Protein AF-A0A0Q6SA08-F1 (afdb_monomer)

Structure (mmCIF, N/CA/C/O backbone):
data_AF-A0A0Q6SA08-F1
#
_entry.id   AF-A0A0Q6SA08-F1
#
loop_
_atom_site.group_PDB
_atom_site.id
_atom_site.type_symbol
_atom_site.label_atom_id
_atom_site.label_alt_id
_atom_site.label_comp_id
_atom_site.label_asym_id
_atom_site.label_entity_id
_atom_site.label_seq_id
_atom_site.pdbx_PDB_ins_code
_atom_site.Cartn_x
_atom_site.Cartn_y
_atom_site.Cartn_z
_atom_site.occupancy
_atom_site.B_iso_or_equiv
_atom_site.auth_seq_i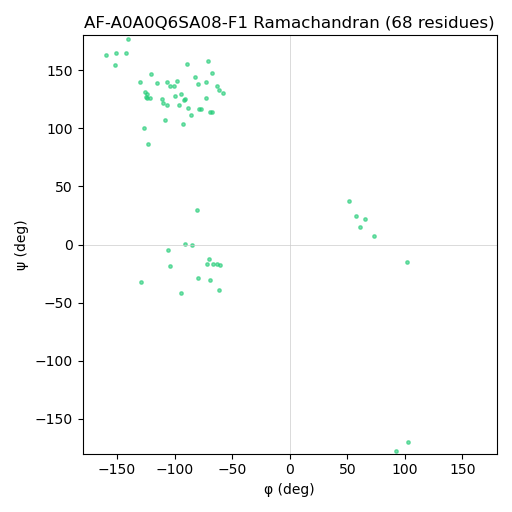d
_atom_site.auth_comp_id
_atom_site.auth_asym_id
_atom_site.auth_atom_id
_atom_site.pdbx_PDB_model_num
ATOM 1 N N . MET A 1 1 ? 4.510 -8.606 0.209 1.00 82.56 1 MET A N 1
ATOM 2 C CA . MET A 1 1 ? 3.109 -8.625 0.694 1.00 82.56 1 MET A CA 1
ATOM 3 C C . MET A 1 1 ? 2.989 -7.613 1.825 1.00 82.56 1 MET A C 1
ATOM 5 O O . MET A 1 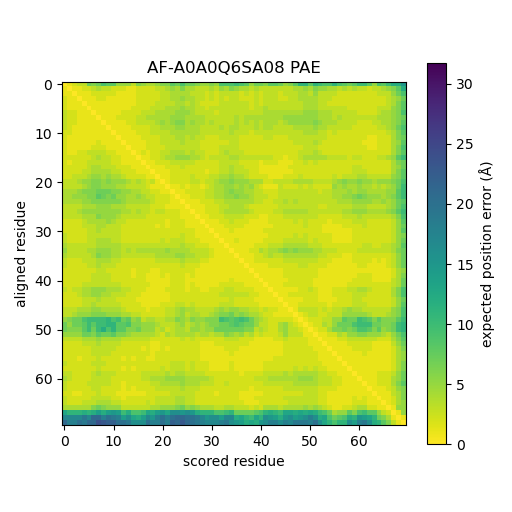1 ? 3.967 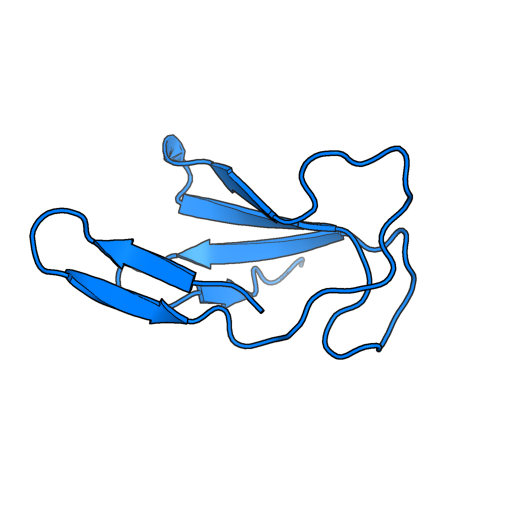-7.454 2.546 1.00 82.56 1 MET A O 1
ATOM 9 N N . GLY A 1 2 ? 1.859 -6.913 1.957 1.00 89.94 2 GLY A N 1
ATOM 10 C CA . GLY A 1 2 ? 1.665 -5.864 2.968 1.00 89.94 2 GLY A CA 1
ATOM 11 C C . GLY A 1 2 ? 0.250 -5.859 3.551 1.00 89.94 2 GLY A C 1
ATOM 12 O O . GLY A 1 2 ?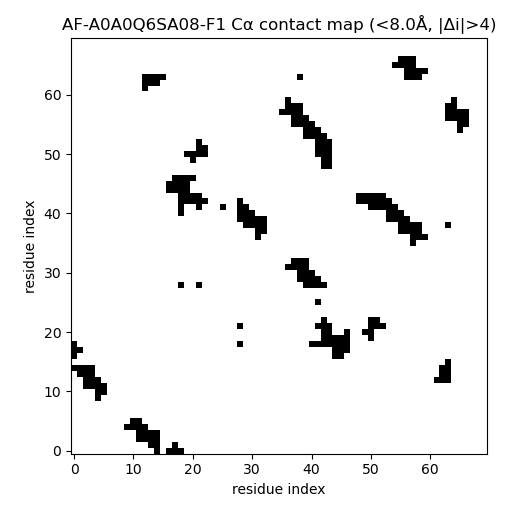 -0.659 -6.478 2.998 1.00 89.94 2 GLY A O 1
ATOM 13 N N . ALA A 1 3 ? 0.068 -5.168 4.675 1.00 93.94 3 ALA A N 1
ATOM 14 C CA . ALA A 1 3 ? -1.224 -5.002 5.335 1.00 93.94 3 ALA A CA 1
ATOM 15 C C . ALA A 1 3 ? -1.274 -3.684 6.117 1.00 93.94 3 ALA A C 1
ATOM 17 O O . ALA A 1 3 ? -0.242 -3.187 6.569 1.00 93.94 3 ALA A O 1
ATOM 18 N N . ALA A 1 4 ? -2.480 -3.158 6.316 1.00 92.50 4 ALA A N 1
ATOM 19 C CA . ALA A 1 4 ? -2.764 -2.149 7.328 1.00 92.50 4 ALA A CA 1
ATOM 20 C C . ALA A 1 4 ? -3.347 -2.822 8.574 1.00 92.50 4 ALA A C 1
ATOM 22 O O . ALA A 1 4 ? -4.144 -3.755 8.468 1.00 92.50 4 ALA A O 1
ATOM 23 N N . ILE A 1 5 ? -2.948 -2.341 9.751 1.00 94.06 5 ILE A N 1
ATOM 24 C CA . ILE A 1 5 ? -3.415 -2.854 11.040 1.00 94.06 5 ILE A CA 1
ATOM 25 C C . ILE A 1 5 ? -4.007 -1.689 11.828 1.00 94.06 5 ILE A C 1
ATOM 27 O O . ILE A 1 5 ? -3.346 -0.669 12.034 1.00 94.06 5 ILE A O 1
ATOM 31 N N . ASP A 1 6 ? -5.245 -1.842 12.286 1.00 91.88 6 ASP A N 1
ATOM 32 C CA . ASP A 1 6 ? -5.842 -0.921 13.244 1.00 91.88 6 ASP A CA 1
ATOM 33 C C . ASP A 1 6 ? -5.136 -1.080 14.598 1.00 91.88 6 ASP A C 1
ATOM 35 O O . ASP A 1 6 ? -5.225 -2.119 15.252 1.00 91.88 6 ASP A O 1
ATOM 39 N N . ALA A 1 7 ? -4.433 -0.034 15.033 1.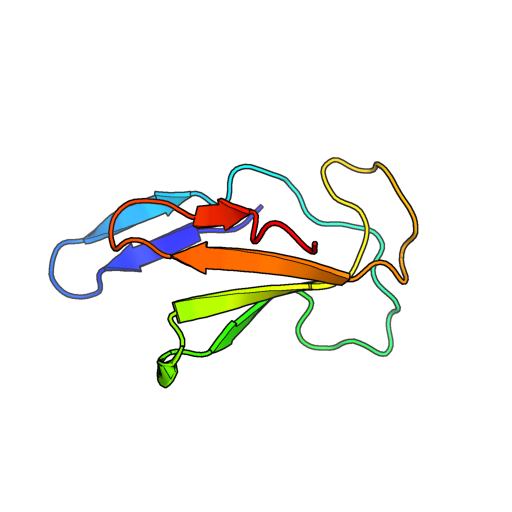00 92.44 7 ALA A N 1
ATOM 40 C CA . ALA A 1 7 ? -3.635 -0.063 16.258 1.00 92.44 7 ALA A CA 1
ATOM 41 C C . ALA A 1 7 ? -4.460 -0.197 17.554 1.00 92.44 7 ALA A C 1
ATOM 43 O O . ALA A 1 7 ? -3.897 -0.508 18.600 1.00 92.44 7 ALA A O 1
ATOM 44 N N . LYS A 1 8 ? -5.773 0.065 17.516 1.00 95.62 8 LYS A N 1
ATOM 45 C CA . LYS A 1 8 ? -6.671 -0.037 18.676 1.00 95.62 8 LYS A CA 1
ATOM 46 C C . LYS A 1 8 ? -7.358 -1.395 18.744 1.00 95.62 8 LYS A C 1
ATOM 48 O O . LYS A 1 8 ? -7.519 -1.932 19.835 1.00 95.62 8 LYS A O 1
ATOM 53 N N . THR A 1 9 ? -7.805 -1.917 17.603 1.00 96.19 9 THR A N 1
ATOM 54 C CA . THR A 1 9 ? -8.636 -3.131 17.533 1.00 96.19 9 THR A CA 1
ATOM 55 C C . THR A 1 9 ? -7.869 -4.368 17.080 1.00 96.19 9 THR A C 1
ATOM 57 O O . THR A 1 9 ? -8.337 -5.483 17.294 1.00 96.19 9 THR A O 1
ATOM 60 N N . GLY A 1 10 ? -6.704 -4.195 16.453 1.00 96.31 10 GLY A N 1
ATOM 61 C CA . GLY A 1 10 ? -5.949 -5.277 15.825 1.00 96.31 10 GLY A CA 1
ATOM 62 C C . GLY A 1 10 ? -6.562 -5.781 14.516 1.00 96.31 10 GLY A C 1
ATOM 63 O O . GLY A 1 10 ? -6.090 -6.780 13.978 1.00 96.31 10 GLY A O 1
ATOM 64 N N . ALA A 1 11 ? -7.602 -5.122 13.991 1.00 95.62 11 ALA A N 1
ATOM 65 C CA . ALA A 1 11 ? -8.186 -5.481 12.705 1.00 95.62 11 ALA A CA 1
ATOM 66 C C . ALA A 1 11 ? -7.147 -5.330 11.584 1.00 95.62 11 ALA A C 1
ATOM 68 O O . ALA A 1 11 ? -6.452 -4.316 11.504 1.00 95.62 11 ALA A O 1
ATOM 69 N N . VAL A 1 12 ? -7.051 -6.339 10.716 1.00 95.50 12 VAL A N 1
ATOM 70 C CA . VAL A 1 12 ? -6.072 -6.385 9.625 1.00 95.50 12 VAL A CA 1
ATOM 71 C C . VAL A 1 12 ? -6.784 -6.237 8.287 1.00 95.50 12 VAL A C 1
ATOM 73 O O . VAL A 1 12 ? -7.670 -7.025 7.962 1.00 95.50 12 VAL A O 1
ATOM 76 N N . ALA A 1 13 ? -6.349 -5.264 7.492 1.00 95.19 13 ALA A N 1
ATOM 77 C CA . ALA A 1 13 ? -6.733 -5.103 6.098 1.00 95.19 13 ALA A CA 1
ATOM 78 C C . ALA A 1 13 ? -5.542 -5.457 5.205 1.00 95.19 13 ALA A C 1
ATOM 80 O O . ALA A 1 13 ? -4.555 -4.720 5.125 1.00 95.19 13 ALA A O 1
ATOM 81 N N . TRP A 1 14 ? -5.625 -6.605 4.540 1.00 95.44 14 TRP A N 1
ATOM 82 C CA . TRP A 1 14 ? -4.582 -7.061 3.629 1.00 95.44 14 TRP A CA 1
ATOM 83 C C . TRP A 1 14 ? -4.584 -6.246 2.339 1.00 95.44 14 TRP A C 1
ATOM 85 O O . TRP A 1 14 ? -5.638 -5.945 1.775 1.00 95.44 14 TRP A O 1
ATOM 95 N N . VAL A 1 15 ? -3.390 -5.924 1.850 1.00 94.50 15 VAL A N 1
ATOM 96 C CA . VAL A 1 15 ? -3.220 -5.431 0.484 1.00 94.50 15 VAL A CA 1
ATOM 97 C C . VAL A 1 15 ? -3.434 -6.627 -0.459 1.00 94.50 15 VAL A C 1
ATOM 99 O O . VAL A 1 15 ? -2.781 -7.654 -0.260 1.00 94.50 15 VAL A O 1
ATOM 102 N N . PRO A 1 16 ? -4.340 -6.555 -1.455 1.00 92.62 16 PRO A N 1
ATOM 103 C CA . PRO A 1 16 ? -4.790 -7.726 -2.215 1.00 92.62 16 PRO A CA 1
ATOM 104 C C . PRO A 1 16 ? -3.819 -8.153 -3.334 1.00 92.62 16 PRO A C 1
ATOM 106 O O . PRO A 1 16 ? -4.257 -8.669 -4.355 1.00 92.62 16 PRO A O 1
ATOM 109 N N . PHE A 1 17 ? -2.518 -7.907 -3.158 1.00 93.62 17 PHE A N 1
ATOM 110 C CA . PHE A 1 17 ? -1.458 -8.235 -4.112 1.00 93.62 17 PHE A CA 1
ATOM 111 C C . PHE A 1 17 ? -0.092 -8.290 -3.421 1.00 93.62 17 PHE A C 1
ATOM 113 O O . PHE A 1 17 ? 0.133 -7.771 -2.318 1.00 93.62 17 PHE A O 1
ATOM 120 N N . THR A 1 18 ? 0.858 -8.909 -4.105 1.00 94.81 18 THR A N 1
ATOM 121 C CA . THR A 1 18 ? 2.283 -8.759 -3.822 1.00 94.81 18 THR A CA 1
ATOM 122 C C . THR A 1 18 ? 2.868 -7.595 -4.616 1.00 94.81 18 THR A C 1
ATOM 124 O O . THR A 1 18 ? 2.327 -7.192 -5.641 1.00 94.81 18 THR A O 1
ATOM 127 N N . VAL A 1 19 ? 3.965 -7.028 -4.115 1.00 94.94 19 VAL A N 1
ATOM 128 C CA . VAL A 1 19 ? 4.696 -5.947 -4.783 1.00 94.94 19 VAL A CA 1
ATOM 129 C C . VAL A 1 19 ? 6.140 -6.389 -4.911 1.00 94.94 19 VAL A C 1
ATOM 131 O O . VAL A 1 19 ? 6.721 -6.861 -3.929 1.00 94.94 19 VAL A O 1
ATOM 134 N N . CYS A 1 20 ? 6.699 -6.250 -6.106 1.00 92.62 20 CYS A N 1
ATOM 135 C CA . CYS A 1 20 ? 8.099 -6.524 -6.391 1.00 92.62 20 CYS A CA 1
ATOM 136 C C . CYS A 1 20 ? 8.663 -5.484 -7.354 1.00 92.62 20 CYS A C 1
ATOM 138 O O . CYS A 1 20 ? 7.944 -4.648 -7.904 1.00 92.62 20 CYS A O 1
ATOM 140 N N . CYS A 1 21 ? 9.960 -5.620 -7.618 1.00 93.06 21 CYS A N 1
ATOM 141 C CA . CYS A 1 21 ? 10.542 -5.154 -8.868 1.00 93.06 21 CYS A CA 1
ATOM 142 C C . CYS A 1 21 ? 10.497 -3.630 -9.066 1.00 93.06 21 CYS A C 1
ATOM 144 O O . CYS A 1 21 ? 10.585 -3.168 -10.196 1.00 93.06 21 CYS A O 1
ATOM 146 N N . TRP A 1 22 ? 10.373 -2.848 -7.992 1.00 95.00 22 TRP A N 1
ATOM 147 C CA . TRP A 1 22 ? 10.438 -1.389 -8.047 1.00 95.00 22 TRP A CA 1
ATOM 148 C C . TRP A 1 22 ? 11.865 -0.897 -8.330 1.00 95.00 22 TRP A C 1
ATOM 150 O O . TRP A 1 22 ? 12.846 -1.603 -8.085 1.00 95.00 22 TRP A O 1
ATOM 160 N N . ASN A 1 23 ? 11.992 0.332 -8.841 1.00 91.88 23 ASN A N 1
ATOM 161 C CA . ASN A 1 23 ? 13.293 0.994 -8.974 1.00 91.88 23 ASN A CA 1
ATOM 162 C C . ASN A 1 23 ? 13.980 1.088 -7.595 1.00 91.88 23 ASN A C 1
ATOM 164 O O . ASN A 1 23 ? 13.373 1.572 -6.646 1.00 91.88 23 ASN A O 1
ATOM 168 N N . LEU A 1 24 ? 15.249 0.677 -7.498 1.00 91.31 24 LEU A N 1
ATOM 169 C CA . LEU A 1 24 ? 16.042 0.690 -6.261 1.00 91.31 24 LEU A CA 1
ATOM 170 C C . LEU A 1 24 ? 16.241 2.088 -5.651 1.00 91.31 24 LEU A C 1
ATOM 172 O O . LEU A 1 24 ? 16.571 2.192 -4.474 1.00 91.31 24 LEU A O 1
ATOM 176 N N . GLU A 1 25 ? 16.029 3.154 -6.422 1.00 93.44 25 GLU A N 1
ATOM 177 C CA . GLU A 1 25 ? 16.016 4.533 -5.915 1.00 93.44 25 GLU A CA 1
ATOM 178 C C . GLU A 1 25 ? 14.770 4.844 -5.062 1.00 93.44 25 GLU A C 1
ATOM 180 O O . GLU A 1 25 ? 14.760 5.820 -4.314 1.00 93.44 25 GLU A O 1
ATOM 185 N N . ILE A 1 26 ? 13.720 4.020 -5.149 1.00 92.81 26 ILE A N 1
ATOM 186 C CA . ILE A 1 26 ? 12.493 4.158 -4.361 1.00 92.81 26 ILE A CA 1
ATOM 187 C C . ILE A 1 26 ? 12.684 3.449 -3.020 1.00 92.81 26 ILE A C 1
ATOM 189 O O . ILE A 1 26 ? 12.745 2.221 -2.943 1.00 92.81 26 ILE A O 1
ATOM 193 N N . THR A 1 27 ? 12.743 4.234 -1.945 1.00 93.81 27 THR A N 1
ATOM 194 C CA . THR A 1 27 ? 12.923 3.732 -0.574 1.00 93.81 27 THR A CA 1
ATOM 195 C C . THR A 1 27 ? 11.633 3.201 0.045 1.00 93.81 27 THR A C 1
ATOM 197 O O . THR A 1 27 ? 11.678 2.297 0.875 1.00 93.81 27 THR A O 1
ATOM 200 N N . GLU A 1 28 ? 10.484 3.740 -0.367 1.00 93.94 28 GLU A N 1
ATOM 201 C CA . GLU A 1 28 ? 9.158 3.370 0.136 1.00 93.94 28 GLU A CA 1
ATOM 202 C C . GLU A 1 28 ? 8.265 2.908 -1.027 1.00 93.94 28 GLU A C 1
ATOM 204 O O . GLU A 1 28 ? 7.531 3.704 -1.607 1.00 93.94 28 GLU A O 1
ATOM 209 N N . PRO A 1 29 ? 8.309 1.618 -1.410 1.00 94.00 29 PRO A N 1
ATOM 210 C CA . PRO A 1 29 ? 7.470 1.098 -2.494 1.00 94.00 29 PRO A CA 1
ATOM 211 C C . PRO A 1 29 ? 5.979 1.019 -2.127 1.00 94.00 29 PRO A C 1
ATOM 213 O O . PRO A 1 29 ? 5.143 0.811 -3.003 1.00 94.00 29 PRO A O 1
ATOM 216 N N . LEU A 1 30 ? 5.649 1.170 -0.841 1.00 95.12 30 LEU A N 1
ATOM 217 C CA . LEU A 1 30 ? 4.295 1.252 -0.300 1.00 95.12 30 LEU A CA 1
ATOM 218 C C . LEU A 1 30 ? 4.185 2.531 0.539 1.00 95.12 30 LEU A C 1
ATOM 220 O O . LEU A 1 30 ? 4.612 2.543 1.692 1.00 95.12 30 LEU A O 1
ATOM 224 N N . GLU A 1 31 ? 3.602 3.587 -0.021 1.00 95.19 31 GLU A N 1
ATOM 225 C CA . GLU A 1 31 ? 3.434 4.873 0.659 1.00 95.19 31 GLU A CA 1
ATOM 226 C C . GLU A 1 31 ? 1.954 5.122 0.980 1.00 95.19 31 GLU A C 1
ATOM 228 O O . GLU A 1 31 ? 1.111 5.176 0.086 1.00 95.19 31 GLU A O 1
ATOM 233 N N . TYR A 1 32 ? 1.619 5.306 2.261 1.00 94.69 32 TYR A N 1
ATOM 234 C CA . TYR A 1 32 ? 0.247 5.596 2.689 1.00 94.69 32 TYR A CA 1
ATOM 235 C C . TYR A 1 32 ? 0.073 7.062 3.106 1.00 94.69 32 TYR A C 1
ATOM 237 O O . TYR A 1 32 ? 0.680 7.537 4.067 1.00 94.69 32 TYR A O 1
ATOM 245 N N . ARG A 1 33 ? -0.816 7.780 2.414 1.00 95.31 33 ARG A N 1
ATOM 246 C CA . ARG A 1 33 ? -1.230 9.154 2.718 1.00 95.31 33 ARG A CA 1
ATOM 247 C C . ARG A 1 33 ? -2.472 9.128 3.600 1.00 95.31 33 ARG A C 1
ATOM 249 O O . ARG A 1 33 ? -3.585 8.898 3.129 1.00 95.31 33 ARG A O 1
ATOM 256 N N . ARG A 1 34 ? -2.292 9.386 4.894 1.00 91.81 34 ARG A N 1
ATOM 257 C CA . ARG A 1 34 ? -3.365 9.276 5.892 1.00 91.81 34 ARG A CA 1
ATOM 258 C C . ARG A 1 34 ? -4.532 10.228 5.623 1.00 91.81 34 ARG A C 1
ATOM 260 O O . ARG A 1 34 ? -5.679 9.842 5.813 1.00 91.81 34 ARG A O 1
ATOM 267 N N . GLU A 1 35 ? -4.245 11.444 5.178 1.00 93.62 35 GLU A N 1
ATOM 268 C CA . GLU A 1 35 ? -5.230 12.510 4.983 1.00 93.62 35 GLU A CA 1
ATOM 269 C C . GLU A 1 35 ? -6.184 12.214 3.815 1.00 93.62 35 GLU A C 1
ATOM 271 O O . GLU A 1 35 ? -7.349 12.599 3.867 1.00 93.62 35 GLU A O 1
ATOM 276 N N . SER A 1 36 ? -5.720 11.491 2.790 1.00 94.00 36 SER A N 1
ATOM 277 C CA . SER A 1 36 ? -6.529 11.076 1.634 1.00 94.00 36 SER A CA 1
ATOM 278 C C . SER A 1 36 ? -6.916 9.597 1.645 1.00 94.00 36 SER A C 1
ATOM 280 O O . SER A 1 36 ? -7.665 9.163 0.776 1.00 94.00 36 SER A O 1
ATOM 282 N N . ARG A 1 37 ? -6.418 8.818 2.615 1.00 95.19 37 ARG A N 1
ATOM 283 C CA . ARG A 1 37 ? -6.541 7.349 2.672 1.00 95.19 37 ARG A CA 1
ATOM 284 C C . ARG A 1 37 ? -5.959 6.642 1.442 1.00 95.19 37 ARG A C 1
ATOM 286 O O . ARG A 1 37 ? -6.370 5.532 1.108 1.00 95.19 37 ARG A O 1
ATOM 293 N N . LEU A 1 38 ? -5.013 7.289 0.765 1.00 96.50 38 LEU A N 1
ATOM 294 C CA . LEU A 1 38 ? -4.422 6.802 -0.474 1.00 96.50 38 LEU A CA 1
ATOM 295 C C . LEU A 1 38 ? -3.190 5.9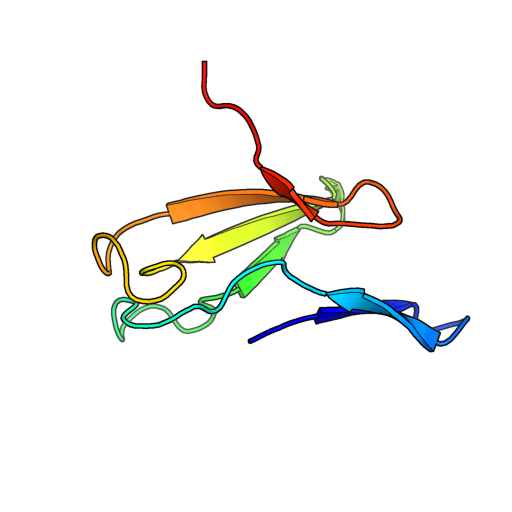49 -0.171 1.00 96.50 38 LEU A C 1
ATOM 297 O O . LEU A 1 38 ? -2.255 6.420 0.469 1.00 96.50 38 LEU A O 1
ATOM 301 N N . LEU A 1 39 ? -3.167 4.723 -0.674 1.00 96.62 39 LEU A N 1
ATOM 302 C CA . LEU A 1 39 ? -1.977 3.895 -0.796 1.00 96.62 39 LEU A CA 1
ATOM 303 C C . LEU A 1 39 ? -1.416 4.047 -2.214 1.00 96.62 39 LEU A C 1
ATOM 305 O O . LEU A 1 39 ? -2.091 3.742 -3.199 1.00 96.62 39 LEU A O 1
ATOM 309 N N . ILE A 1 40 ? -0.178 4.517 -2.297 1.00 96.31 40 ILE A N 1
ATOM 310 C CA . ILE A 1 40 ? 0.618 4.622 -3.515 1.00 96.31 40 ILE A CA 1
ATOM 311 C C . ILE A 1 40 ? 1.567 3.427 -3.532 1.00 96.31 40 ILE A C 1
ATOM 313 O O . ILE A 1 40 ? 2.267 3.163 -2.553 1.00 96.31 40 ILE A O 1
ATOM 317 N N . VAL A 1 41 ? 1.562 2.688 -4.634 1.00 96.44 41 VAL A N 1
ATOM 318 C CA . VAL A 1 41 ? 2.366 1.479 -4.798 1.00 96.44 41 VAL A CA 1
ATOM 319 C C . VAL A 1 41 ? 3.284 1.639 -5.992 1.00 96.44 41 VAL A C 1
ATOM 321 O O . VAL A 1 41 ? 2.810 1.905 -7.095 1.00 96.44 41 VAL A O 1
ATOM 324 N N . HIS A 1 42 ? 4.578 1.439 -5.774 1.00 96.12 42 HIS A N 1
ATOM 325 C CA . HIS A 1 42 ? 5.592 1.456 -6.819 1.00 96.12 42 HIS A CA 1
ATOM 326 C C . HIS A 1 42 ? 6.038 0.037 -7.165 1.00 96.12 42 HIS A C 1
ATOM 328 O O . HIS A 1 42 ? 6.319 -0.765 -6.272 1.00 96.12 42 HIS A O 1
ATOM 334 N N . GLY A 1 43 ? 6.172 -0.242 -8.459 1.00 95.44 43 GLY A N 1
ATOM 335 C CA . GLY A 1 43 ? 6.652 -1.522 -8.969 1.00 95.44 43 GLY A CA 1
ATOM 336 C C . GLY A 1 43 ? 5.547 -2.423 -9.505 1.00 95.44 43 GLY A C 1
ATOM 337 O O . GLY A 1 43 ? 4.405 -2.009 -9.697 1.00 95.44 43 GLY A O 1
ATOM 338 N N . SER A 1 44 ? 5.921 -3.668 -9.771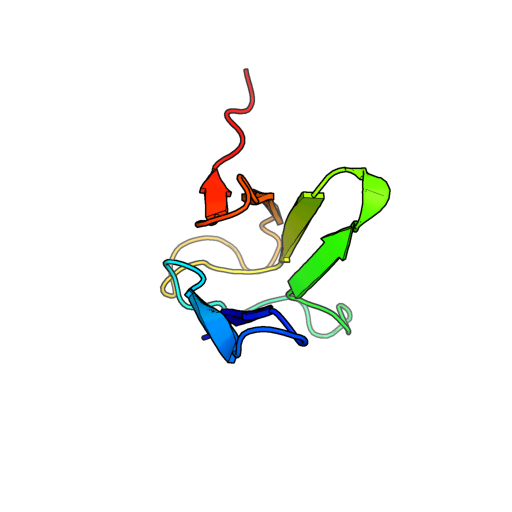 1.00 95.62 44 SER A N 1
ATOM 339 C CA . SER A 1 44 ? 5.049 -4.674 -10.368 1.00 95.62 44 SER A CA 1
ATOM 340 C C . SER A 1 44 ? 4.118 -5.269 -9.312 1.00 95.62 44 SER A C 1
ATOM 342 O O . SER A 1 44 ? 4.556 -5.592 -8.202 1.00 95.62 44 SER A O 1
ATOM 344 N N . LEU A 1 45 ? 2.846 -5.456 -9.673 1.00 95.00 45 LEU A N 1
ATOM 345 C CA . LEU A 1 45 ? 1.863 -6.148 -8.839 1.00 95.00 45 LEU A CA 1
ATOM 346 C C . LEU A 1 45 ? 1.811 -7.615 -9.248 1.00 95.00 45 LEU A C 1
ATOM 348 O O . LEU A 1 45 ? 1.686 -7.904 -10.434 1.00 95.00 45 LEU A O 1
ATOM 352 N N . ASP A 1 46 ? 1.916 -8.534 -8.290 1.00 95.06 46 ASP A N 1
ATOM 353 C CA . ASP A 1 46 ? 1.920 -9.984 -8.561 1.00 95.06 46 ASP A CA 1
ATOM 354 C C . ASP A 1 46 ? 2.940 -10.401 -9.630 1.00 95.06 46 ASP A C 1
ATOM 356 O O . ASP A 1 46 ? 2.690 -11.262 -10.473 1.00 95.06 46 ASP A O 1
ATOM 360 N N . GLU A 1 47 ? 4.103 -9.740 -9.597 1.00 91.44 47 GLU A N 1
ATOM 361 C CA . GLU A 1 47 ? 5.200 -9.908 -10.561 1.00 91.44 47 GLU A CA 1
ATOM 362 C C . GLU A 1 47 ? 4.810 -9.564 -12.012 1.00 91.44 47 GLU A C 1
ATOM 364 O O . GLU A 1 47 ? 5.541 -9.866 -12.954 1.00 91.44 47 GLU A O 1
ATOM 369 N N . GLN A 1 48 ? 3.679 -8.879 -12.203 1.00 92.12 48 GLN A N 1
ATOM 370 C CA . GLN A 1 48 ? 3.184 -8.417 -13.492 1.00 92.12 48 GLN A CA 1
ATOM 371 C C . GLN A 1 48 ? 3.351 -6.902 -13.646 1.00 92.12 48 GLN A C 1
ATOM 373 O O . GLN A 1 48 ? 3.083 -6.113 -12.737 1.00 92.12 48 GLN A O 1
ATOM 378 N N . GLY A 1 49 ? 3.745 -6.481 -14.848 1.00 88.25 49 GLY A N 1
ATOM 379 C CA . GLY A 1 49 ? 3.904 -5.071 -15.203 1.00 88.25 49 GLY A CA 1
ATOM 380 C C . GLY A 1 49 ? 5.319 -4.531 -14.990 1.00 88.25 49 GLY A C 1
ATOM 381 O O . GLY A 1 49 ? 6.246 -5.262 -14.646 1.00 88.25 49 GLY A O 1
ATOM 382 N N . ALA A 1 50 ? 5.493 -3.237 -15.255 1.00 86.56 50 ALA A N 1
ATOM 383 C CA . ALA A 1 50 ? 6.798 -2.583 -15.228 1.00 86.56 50 ALA A CA 1
ATOM 384 C C . ALA A 1 50 ? 7.221 -2.192 -13.805 1.00 86.56 50 ALA A C 1
ATOM 386 O O . ALA A 1 50 ? 6.418 -1.681 -13.032 1.00 86.56 50 ALA A O 1
ATOM 387 N N . GLY A 1 51 ? 8.518 -2.296 -13.511 1.00 84.94 51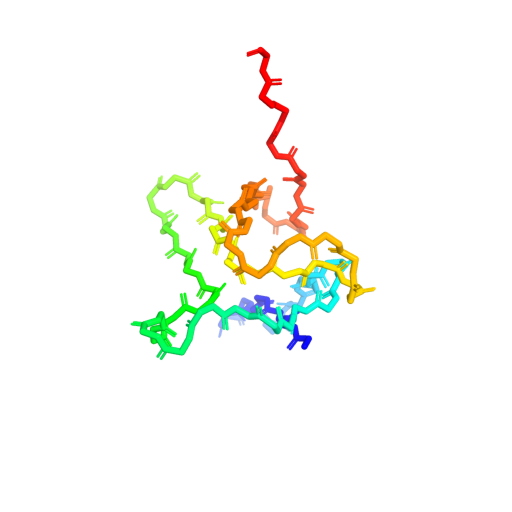 GLY A N 1
ATOM 388 C CA . GLY A 1 51 ? 9.085 -1.843 -12.237 1.00 84.94 51 GLY A CA 1
ATOM 389 C C . GLY A 1 51 ? 8.972 -0.338 -11.967 1.00 84.94 51 GLY A C 1
ATOM 390 O O . GLY A 1 51 ? 9.101 0.118 -10.833 1.00 84.94 51 GLY A O 1
ATOM 391 N N . SER A 1 52 ? 8.706 0.447 -13.011 1.00 88.94 52 SER A N 1
ATOM 392 C CA . SER A 1 52 ? 8.427 1.881 -12.932 1.00 88.94 52 SER A CA 1
ATOM 393 C C . SER A 1 52 ? 6.937 2.205 -12.776 1.00 88.94 52 SER A C 1
ATOM 395 O O . SER A 1 52 ? 6.578 3.382 -12.781 1.00 88.94 52 SER A O 1
ATOM 397 N N . ALA A 1 53 ? 6.057 1.199 -12.723 1.00 94.12 53 ALA A N 1
ATOM 398 C CA . ALA A 1 53 ? 4.624 1.420 -12.602 1.00 94.12 53 ALA A CA 1
ATOM 399 C C . ALA A 1 53 ? 4.271 2.028 -11.240 1.00 94.12 53 ALA A C 1
ATOM 401 O O . ALA A 1 53 ? 4.924 1.763 -10.226 1.00 94.12 53 ALA A O 1
ATOM 402 N N . VAL A 1 54 ? 3.224 2.854 -11.244 1.00 95.44 54 VAL A N 1
ATOM 403 C CA . VAL A 1 54 ? 2.638 3.438 -10.039 1.00 95.44 54 VAL A CA 1
ATOM 404 C C . VAL A 1 54 ? 1.158 3.095 -10.020 1.00 95.44 54 VAL A C 1
ATOM 406 O O . VAL A 1 54 ? 0.441 3.344 -10.990 1.00 95.44 54 VAL A O 1
ATOM 409 N N . HIS A 1 55 ? 0.708 2.520 -8.912 1.00 95.25 55 HIS A N 1
ATOM 410 C CA . HIS A 1 55 ? -0.670 2.107 -8.700 1.00 95.25 55 HIS A CA 1
ATOM 411 C C . HIS A 1 55 ? -1.248 2.831 -7.489 1.00 95.25 55 HIS A C 1
ATOM 413 O O . HIS A 1 55 ? -0.547 3.106 -6.515 1.00 95.25 55 HIS A O 1
ATOM 419 N N . TYR A 1 56 ? -2.543 3.118 -7.547 1.00 95.81 56 TYR A N 1
ATOM 420 C CA . TYR A 1 56 ? -3.238 3.901 -6.537 1.00 95.81 56 TYR A CA 1
ATOM 421 C C . TYR A 1 56 ? -4.408 3.105 -5.982 1.00 95.81 56 TYR A C 1
ATOM 423 O O . TYR A 1 56 ? -5.239 2.599 -6.738 1.00 95.81 56 TYR A O 1
ATOM 431 N N . TYR A 1 57 ? -4.482 3.028 -4.659 1.00 96.50 57 TYR A N 1
ATOM 432 C CA . TYR A 1 57 ? -5.555 2.358 -3.939 1.00 96.50 57 TYR A CA 1
ATOM 433 C C . TYR A 1 57 ? -6.106 3.274 -2.852 1.00 96.50 57 TYR A C 1
ATOM 435 O O . TYR A 1 57 ? -5.346 3.942 -2.163 1.00 96.50 57 TYR A O 1
ATOM 443 N N . GLU A 1 58 ? -7.418 3.290 -2.663 1.00 96.25 58 GLU A N 1
ATOM 444 C CA . GLU A 1 58 ? -8.066 3.979 -1.549 1.00 96.25 58 GLU A CA 1
ATOM 445 C C . GLU A 1 58 ? -8.430 2.972 -0.455 1.00 96.25 58 GLU A C 1
ATOM 447 O O . GLU A 1 58 ? -8.942 1.887 -0.739 1.00 96.25 58 GLU A O 1
ATOM 452 N N . PHE A 1 59 ? -8.178 3.332 0.803 1.00 95.94 59 PHE A N 1
ATOM 453 C CA . PHE A 1 59 ? -8.640 2.571 1.956 1.00 95.94 59 PHE A CA 1
ATOM 454 C C . PHE A 1 59 ? -10.040 3.027 2.392 1.00 95.94 59 PHE A C 1
ATOM 456 O O . PHE A 1 59 ? -10.235 4.162 2.833 1.00 95.94 59 PHE A O 1
ATOM 463 N N . ASP A 1 60 ? -11.022 2.126 2.324 1.00 93.25 60 ASP A N 1
ATOM 464 C CA . ASP A 1 60 ? -12.417 2.422 2.690 1.00 93.25 60 ASP A CA 1
ATOM 465 C C . ASP A 1 60 ? -12.713 2.287 4.198 1.00 93.25 60 ASP A C 1
ATOM 467 O O . ASP A 1 60 ? -13.829 2.556 4.638 1.00 93.25 60 ASP A O 1
ATOM 471 N N . GLY A 1 61 ? -11.705 1.925 4.998 1.00 92.06 61 GLY A N 1
ATOM 472 C CA . GLY A 1 61 ? -11.842 1.584 6.417 1.00 92.06 61 GLY A CA 1
ATOM 473 C C . GLY A 1 61 ? -11.814 0.077 6.680 1.00 92.06 61 GLY A C 1
ATOM 474 O O . GLY A 1 61 ? -11.589 -0.337 7.814 1.00 92.06 61 GLY A O 1
ATOM 475 N N . THR A 1 62 ? -11.989 -0.743 5.642 1.00 93.69 62 THR A N 1
ATOM 476 C CA . THR A 1 62 ? -11.993 -2.210 5.735 1.00 93.69 62 THR A CA 1
ATOM 477 C C . THR A 1 62 ? -11.065 -2.883 4.728 1.00 93.69 62 THR A C 1
ATOM 479 O O . THR A 1 62 ? -10.481 -3.921 5.033 1.00 93.69 62 THR A O 1
ATOM 482 N N . ARG A 1 63 ? -10.882 -2.297 3.541 1.00 95.25 63 ARG A N 1
ATOM 483 C CA . ARG A 1 63 ? -10.055 -2.849 2.461 1.00 95.25 63 ARG A CA 1
ATOM 484 C C . ARG A 1 63 ? -9.457 -1.755 1.581 1.00 95.25 63 ARG A C 1
ATOM 486 O O . ARG A 1 63 ? -9.908 -0.612 1.592 1.00 95.25 63 ARG A O 1
ATOM 493 N N . PHE A 1 64 ? -8.464 -2.146 0.787 1.00 96.12 64 PHE A N 1
ATOM 494 C CA . PHE A 1 64 ? -7.891 -1.327 -0.278 1.00 96.12 64 PHE A CA 1
ATOM 495 C C . PHE A 1 64 ? -8.608 -1.603 -1.603 1.00 96.12 64 PHE A C 1
ATOM 497 O O . PHE A 1 64 ? -8.658 -2.750 -2.051 1.00 96.12 64 PHE A O 1
ATOM 504 N N . ALA A 1 65 ? -9.145 -0.563 -2.236 1.00 95.19 65 ALA A N 1
ATOM 505 C CA . ALA A 1 65 ? -9.798 -0.634 -3.541 1.00 95.19 65 ALA A CA 1
ATOM 506 C C . ALA A 1 65 ? -9.007 0.179 -4.578 1.00 95.19 65 ALA A C 1
ATOM 508 O O . ALA A 1 65 ? -8.536 1.265 -4.246 1.00 95.19 65 ALA A O 1
ATOM 509 N N . PRO A 1 66 ? -8.833 -0.310 -5.819 1.00 94.88 66 PRO A N 1
ATOM 510 C CA . PRO A 1 66 ? -8.109 0.432 -6.843 1.00 94.88 66 PRO A CA 1
ATOM 511 C C . PRO A 1 66 ? -8.830 1.741 -7.170 1.00 94.88 66 PRO A C 1
ATOM 513 O O . PRO A 1 66 ? -10.050 1.770 -7.344 1.00 94.88 66 PRO A O 1
ATOM 516 N N . VAL A 1 67 ? -8.065 2.822 -7.291 1.00 93.56 67 VAL A N 1
ATOM 517 C CA . VAL A 1 67 ? -8.581 4.099 -7.782 1.00 93.56 67 VAL A CA 1
ATOM 518 C C . VAL A 1 67 ? -8.706 3.994 -9.298 1.00 93.56 67 VAL A C 1
ATOM 520 O O . VAL A 1 67 ? -7.713 3.824 -10.004 1.00 93.56 67 VAL A O 1
ATOM 523 N N . ALA A 1 68 ? -9.931 4.082 -9.815 1.00 79.12 68 ALA A N 1
ATOM 524 C CA . ALA A 1 68 ? -10.150 4.140 -11.253 1.00 79.12 68 ALA A CA 1
ATOM 525 C C . ALA A 1 68 ? -9.607 5.469 -11.796 1.00 79.12 68 ALA A C 1
ATOM 527 O O . ALA A 1 68 ? -10.131 6.538 -11.479 1.00 79.12 68 ALA A O 1
ATOM 528 N N . VAL A 1 69 ? -8.566 5.400 -12.625 1.00 59.31 69 VAL A N 1
ATOM 529 C CA . VAL A 1 69 ? -8.133 6.540 -13.436 1.00 59.31 69 VAL A CA 1
ATOM 530 C C . VAL A 1 69 ? -9.083 6.606 -14.632 1.00 59.31 69 VAL A C 1
ATOM 532 O O . VAL A 1 69 ? -9.185 5.641 -15.389 1.00 59.31 69 VAL A O 1
ATOM 535 N N . ARG A 1 70 ? -9.849 7.695 -14.734 1.00 43.41 70 ARG A N 1
ATOM 536 C CA . ARG A 1 70 ? -10.675 8.001 -15.909 1.00 43.41 70 ARG A CA 1
ATOM 537 C C . ARG A 1 70 ? -9.838 8.640 -17.004 1.00 43.41 70 ARG A C 1
ATOM 539 O O . ARG A 1 70 ? -8.938 9.429 -16.645 1.00 43.41 70 ARG A O 1
#

Sequence (70 aa):
MGAAIDAKTGAVAWVPFTVCCWNLEITEPLEYRRESRLLIVHGSLDEQGAGSAVHYYEFDGTRFAPVAVR

Mean predicted aligned error: 3.27 Å

pLDDT: mean 92.36, std 7.82, range [43.41, 96.62]

Foldseek 3Di:
DDWDADPPPRQIADAPWDFDQADPVDPCQWDADPVQQKTWGAAATNNDDGNRDIWIWHDPVRYTDGDDDD

Secondary structure (DSSP, 8-state):
--EEE-TTT--EEE-SS-EE---TT-S-SEEEETTTTEEEEESEETTBS-TT-EEEEEE-SS-EEE----

Radius of gyration: 12.29 Å; Cα contacts (8 Å, |Δi|>4): 132; chains: 1; bounding box: 28×22×35 Å

Nearest PDB structures (foldseek):
  7pvp-assembly1_A  TM=4.589E-01  e=5.471E+00  synthetic construct
  7t8b-assembly1_H  TM=4.959E-01  e=8.272E+00  Homo sapiens

Solvent-accessible surface area (backbone atoms only — not comparable to full-atom values): 4183 Å² total; per-residue (Å²): 106,55,66,51,65,40,89,86,78,66,51,74,26,58,48,98,52,38,65,38,67,42,54,85,89,55,88,64,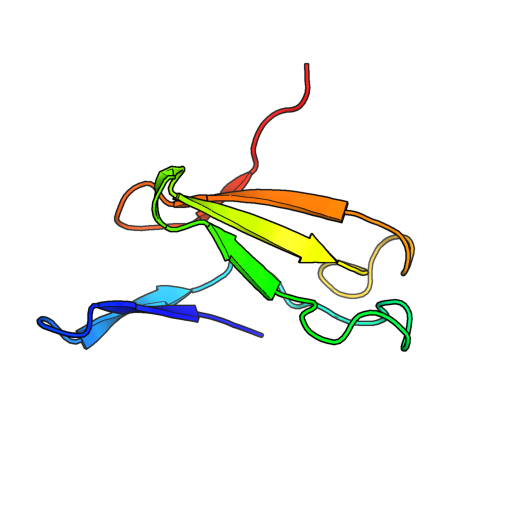45,71,40,74,41,78,93,75,34,33,38,41,35,41,17,8,51,69,80,43,77,51,33,84,35,75,47,49,26,38,50,79,85,69,44,69,43,76,59,81,83,129